Protein AF-A0A2G2WN65-F1 (afdb_monomer_lite)

Organism: Capsicum baccatum (NCBI:txid33114)

Secondary structure (DSSP, 8-state):
-HHHHHHHHHHHHHHHTTT-HHHHHHHHHHHHHHHHHHHHHHHHHHHHHHHHHHHHHHHHHHH-HHHHHHHHTT-THHHHHHHHHHHHHHHHHHHHHHHHHHSSSHHHHHHHHHHH-SSSS--HHHHHHT-HHHHHHT--

Structure (mmCIF, N/CA/C/O backbone):
data_AF-A0A2G2WN65-F1
#
_entry.id   AF-A0A2G2WN65-F1
#
loop_
_atom_site.group_PDB
_atom_site.id
_atom_site.type_symbol
_atom_site.label_atom_id
_atom_site.label_alt_id
_atom_site.label_comp_id
_atom_site.label_asym_id
_atom_site.label_entity_id
_atom_site.label_seq_id
_atom_site.pdbx_PDB_ins_code
_atom_site.Cartn_x
_atom_site.Cartn_y
_atom_site.Cartn_z
_atom_site.occupancy
_atom_site.B_iso_or_equiv
_atom_site.auth_seq_id
_atom_site.auth_comp_id
_atom_site.auth_asym_id
_atom_site.auth_atom_id
_atom_site.pdbx_PDB_model_num
ATOM 1 N N . MET A 1 1 ? -5.119 5.364 -9.617 1.00 79.12 1 MET A N 1
ATOM 2 C CA . MET A 1 1 ? -5.065 3.928 -9.261 1.00 79.12 1 MET A CA 1
ATOM 3 C C . MET A 1 1 ? -5.204 3.699 -7.755 1.00 79.12 1 MET A C 1
ATOM 5 O O . MET A 1 1 ? -6.209 3.125 -7.369 1.00 79.12 1 MET A O 1
ATOM 9 N N . TRP A 1 2 ? -4.291 4.185 -6.899 1.00 85.00 2 TRP A N 1
ATOM 10 C CA . TRP A 1 2 ? -4.412 4.028 -5.433 1.00 85.00 2 TRP A CA 1
ATOM 11 C C . TRP A 1 2 ? -5.735 4.551 -4.853 1.00 85.00 2 TRP A C 1
ATOM 13 O O . TRP A 1 2 ? -6.337 3.845 -4.062 1.00 85.00 2 TRP A O 1
ATOM 23 N N . ASN A 1 3 ? -6.251 5.688 -5.332 1.00 88.38 3 ASN A N 1
ATOM 24 C CA . ASN A 1 3 ? -7.555 6.212 -4.890 1.00 88.38 3 ASN A CA 1
ATOM 25 C C . ASN A 1 3 ? -8.722 5.238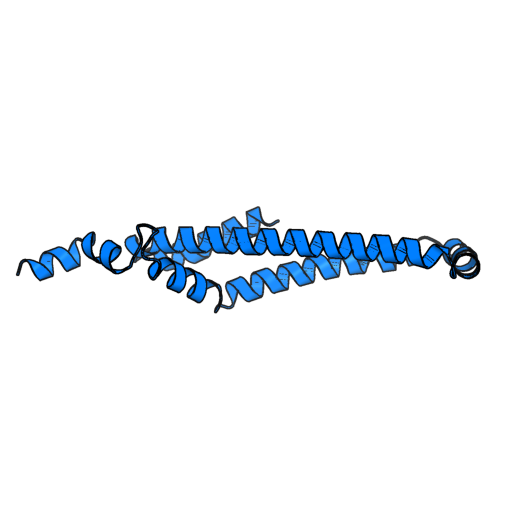 -5.157 1.00 88.38 3 ASN A C 1
ATOM 27 O O . ASN A 1 3 ? -9.689 5.210 -4.407 1.00 88.38 3 ASN A O 1
ATOM 31 N N . TYR A 1 4 ? -8.642 4.439 -6.229 1.00 86.56 4 TYR A N 1
ATOM 32 C CA . TYR A 1 4 ? -9.650 3.419 -6.531 1.00 86.56 4 TYR A CA 1
ATOM 33 C C . TYR A 1 4 ? -9.526 2.226 -5.578 1.00 86.56 4 TYR A C 1
ATOM 35 O O . TYR A 1 4 ? -10.527 1.765 -5.045 1.00 86.56 4 TYR A O 1
ATOM 43 N N . ILE A 1 5 ? -8.296 1.766 -5.327 1.00 84.62 5 ILE A N 1
ATOM 44 C CA . ILE A 1 5 ? -8.018 0.688 -4.367 1.00 84.62 5 ILE A CA 1
ATOM 45 C C . ILE A 1 5 ? -8.489 1.090 -2.970 1.00 84.62 5 ILE A C 1
ATOM 47 O O . ILE A 1 5 ? -9.177 0.321 -2.319 1.00 84.62 5 ILE A O 1
ATOM 51 N N . GLU A 1 6 ? -8.140 2.296 -2.532 1.00 87.94 6 GLU A N 1
ATOM 52 C CA . GLU A 1 6 ? -8.530 2.846 -1.237 1.00 87.94 6 GLU A CA 1
ATOM 53 C C . GLU A 1 6 ? -10.048 2.866 -1.078 1.00 87.94 6 GLU A C 1
ATOM 55 O O . GLU A 1 6 ? -10.566 2.296 -0.123 1.00 87.94 6 GLU A O 1
ATOM 60 N N . LYS A 1 7 ? -10.758 3.422 -2.067 1.00 89.25 7 LYS A N 1
ATOM 61 C CA . LYS A 1 7 ? -12.220 3.445 -2.082 1.00 89.25 7 LYS A CA 1
ATOM 62 C C . LYS A 1 7 ? -12.816 2.039 -1.970 1.00 89.25 7 LYS A C 1
ATOM 64 O O . LYS A 1 7 ? -13.593 1.788 -1.057 1.00 89.25 7 LYS A O 1
ATOM 69 N N . VAL A 1 8 ? -12.429 1.125 -2.863 1.00 87.25 8 VAL A N 1
ATOM 70 C CA . VAL A 1 8 ? -12.991 -0.236 -2.911 1.00 87.25 8 VAL A CA 1
ATOM 71 C C . VAL A 1 8 ? -12.692 -1.006 -1.628 1.00 87.25 8 VAL A C 1
ATOM 73 O O . VAL A 1 8 ? -13.567 -1.683 -1.101 1.00 87.25 8 VAL A O 1
ATOM 76 N N . VAL A 1 9 ? -11.468 -0.909 -1.107 1.00 83.06 9 VAL A N 1
ATOM 77 C CA . VAL A 1 9 ? -11.076 -1.628 0.107 1.00 83.06 9 VAL A CA 1
ATOM 78 C C . VAL A 1 9 ? -11.816 -1.078 1.326 1.00 83.06 9 VAL A C 1
ATOM 80 O O . VAL A 1 9 ? -12.288 -1.872 2.131 1.00 83.06 9 VAL A O 1
ATOM 83 N N . ILE A 1 10 ? -11.965 0.244 1.456 1.00 85.56 10 ILE A N 1
ATOM 84 C CA . ILE A 1 10 ? -12.748 0.839 2.546 1.00 85.56 10 ILE A CA 1
ATOM 85 C C . ILE A 1 10 ? -14.219 0.431 2.432 1.00 85.56 10 ILE A C 1
ATOM 87 O O . ILE A 1 10 ? -14.776 -0.026 3.420 1.00 85.56 10 ILE A O 1
ATOM 91 N N . GLU A 1 11 ? -14.836 0.540 1.254 1.00 86.56 11 GLU A N 1
ATOM 92 C CA . GLU A 1 11 ? -16.248 0.180 1.052 1.00 86.56 11 GLU A CA 1
ATOM 93 C C . GLU A 1 11 ? -16.518 -1.290 1.400 1.00 86.56 11 GLU A C 1
ATOM 95 O O . GLU A 1 11 ? -17.385 -1.571 2.223 1.00 86.56 11 GLU A O 1
ATOM 100 N N . VAL A 1 12 ? -15.730 -2.219 0.847 1.00 84.19 12 VAL A N 1
ATOM 101 C CA . VAL A 1 12 ? -15.895 -3.664 1.086 1.00 84.19 12 VAL A CA 1
ATOM 102 C C . VAL A 1 12 ? -15.670 -4.028 2.555 1.00 84.19 12 VAL A C 1
ATOM 104 O O . VAL A 1 12 ? -16.375 -4.881 3.090 1.00 84.19 12 VAL A O 1
ATOM 107 N N . LEU A 1 13 ? -14.696 -3.404 3.226 1.00 78.75 13 LEU A N 1
ATOM 108 C CA . LEU A 1 13 ? -14.462 -3.682 4.642 1.00 78.75 13 LEU A CA 1
ATOM 109 C C . LEU A 1 13 ? -15.513 -3.056 5.549 1.00 78.75 13 LEU A C 1
ATOM 111 O O . LEU A 1 13 ? -15.928 -3.710 6.498 1.00 78.75 13 LEU A O 1
ATOM 115 N N . MET A 1 14 ? -15.923 -1.813 5.303 1.00 82.75 14 MET A N 1
ATOM 116 C CA . MET A 1 14 ? -16.906 -1.151 6.160 1.00 82.75 14 MET A CA 1
ATOM 117 C C . MET A 1 14 ? -18.255 -1.868 6.116 1.00 82.75 14 MET A C 1
ATOM 119 O O . MET A 1 14 ? -18.829 -2.054 7.183 1.00 82.75 14 MET A O 1
ATOM 123 N N . ASP A 1 15 ? -18.664 -2.368 4.945 1.00 83.75 15 ASP A N 1
ATOM 124 C CA . ASP A 1 15 ? -19.846 -3.227 4.764 1.00 83.75 15 ASP A CA 1
ATOM 125 C C . ASP A 1 15 ? -19.795 -4.481 5.664 1.00 83.75 15 ASP A C 1
ATOM 127 O O . ASP A 1 15 ? -20.770 -4.846 6.318 1.00 83.75 15 ASP A O 1
ATOM 131 N N . HIS A 1 16 ? -18.616 -5.096 5.825 1.00 74.94 16 HIS A N 1
ATOM 132 C CA . HIS A 1 16 ? -18.434 -6.217 6.759 1.00 74.94 16 HIS A CA 1
ATOM 133 C C . HIS A 1 16 ? -18.519 -5.826 8.247 1.00 74.94 16 HIS A C 1
ATOM 135 O O . HIS A 1 16 ? -18.754 -6.696 9.090 1.00 74.94 16 HIS A O 1
ATOM 141 N N . PHE A 1 17 ? -18.328 -4.550 8.599 1.00 70.12 17 PHE A N 1
ATOM 142 C CA . PHE A 1 17 ? -18.351 -4.054 9.982 1.00 70.12 17 PHE A CA 1
ATOM 143 C C . PHE A 1 17 ? -19.634 -3.301 10.357 1.00 70.12 17 PHE A C 1
ATOM 145 O O . PHE A 1 17 ? -19.725 -2.810 11.484 1.00 70.12 17 PHE A O 1
ATOM 152 N N . ASP A 1 18 ? -20.646 -3.269 9.489 1.00 71.88 18 ASP A N 1
ATOM 153 C CA . ASP A 1 18 ? -21.887 -2.509 9.705 1.00 71.88 18 ASP A CA 1
ATOM 154 C C . ASP A 1 18 ? -22.646 -2.896 10.990 1.00 71.88 18 ASP A C 1
ATOM 156 O O . ASP A 1 18 ? -23.331 -2.071 11.593 1.00 71.88 18 ASP A O 1
ATOM 160 N N . CYS A 1 19 ? -22.479 -4.129 11.483 1.00 68.88 19 CYS A N 1
ATOM 161 C CA . CYS A 1 19 ? -23.079 -4.583 12.745 1.00 68.88 19 CYS A CA 1
ATOM 162 C C . CYS A 1 19 ? -22.308 -4.138 14.009 1.00 68.88 19 CYS A C 1
ATOM 164 O O . CYS A 1 19 ? -22.770 -4.373 15.130 1.00 68.88 19 CYS A O 1
ATOM 166 N N . HIS A 1 20 ? -21.135 -3.507 13.865 1.00 68.00 20 HIS A N 1
ATOM 167 C CA . HIS A 1 20 ? -20.244 -3.138 14.972 1.00 68.00 20 HIS A CA 1
ATOM 168 C C . HIS A 1 20 ? -19.681 -1.706 14.840 1.00 68.00 20 HIS A C 1
ATOM 170 O O . HIS A 1 20 ? -18.472 -1.534 14.659 1.00 68.00 20 HIS A O 1
ATOM 176 N N . PRO A 1 21 ? -20.505 -0.660 15.046 1.00 68.12 21 PRO A N 1
ATOM 177 C CA . PRO A 1 21 ? -20.124 0.739 14.790 1.00 68.12 21 PRO A CA 1
ATOM 178 C C . PRO A 1 21 ? -18.891 1.206 15.582 1.00 68.12 21 PRO A C 1
ATOM 180 O O . PRO A 1 21 ? -18.049 1.946 15.090 1.00 68.12 21 PRO A O 1
ATOM 183 N N . GLN A 1 22 ? -18.743 0.717 16.815 1.00 66.81 22 GLN A N 1
ATOM 184 C CA . GLN A 1 22 ? -17.629 1.067 17.706 1.00 66.81 22 GLN A CA 1
ATOM 185 C C . GLN A 1 22 ? -16.282 0.472 17.256 1.00 66.81 22 GLN A C 1
ATOM 187 O O . GLN A 1 22 ? -15.228 1.024 17.554 1.00 66.81 22 GLN A O 1
ATOM 192 N N . LEU A 1 23 ? -16.314 -0.658 16.544 1.00 70.75 23 LEU A N 1
ATOM 193 C CA . LEU A 1 23 ? -15.139 -1.261 15.912 1.00 70.75 23 LEU A CA 1
ATOM 194 C C . LEU A 1 23 ? -14.912 -0.684 14.512 1.00 70.75 23 LEU A C 1
ATOM 196 O O . LEU A 1 23 ? -13.772 -0.657 14.054 1.00 70.75 23 LEU A O 1
ATOM 200 N N . GLN A 1 24 ? -15.970 -0.205 13.855 1.00 75.62 24 GLN A N 1
ATOM 201 C CA . GLN A 1 24 ? -15.952 0.328 12.496 1.00 75.62 24 GLN A CA 1
ATOM 202 C C . GLN A 1 24 ? -15.039 1.557 12.377 1.00 75.62 24 GLN A C 1
ATOM 204 O O . GLN A 1 24 ? -14.131 1.551 11.548 1.00 75.62 24 GLN A O 1
ATOM 209 N N . ASP A 1 25 ? -15.178 2.553 13.259 1.00 75.75 25 ASP A N 1
ATOM 210 C CA . ASP A 1 25 ? -14.352 3.772 13.224 1.00 75.75 25 ASP A CA 1
ATOM 211 C C . ASP A 1 25 ? -12.859 3.493 13.460 1.00 75.75 25 ASP A C 1
ATOM 213 O O . ASP A 1 25 ? -11.988 4.013 12.754 1.00 75.75 25 ASP A O 1
ATOM 217 N N . SER A 1 26 ? -12.538 2.641 14.439 1.00 74.38 26 SER A N 1
ATOM 218 C CA . SER A 1 26 ? -11.152 2.245 14.722 1.00 74.38 26 SER A CA 1
ATOM 219 C C . SER A 1 26 ? -10.562 1.398 13.594 1.00 74.38 26 SER A C 1
ATOM 221 O O . SER A 1 26 ? -9.398 1.568 13.232 1.00 74.38 26 SER A O 1
ATOM 223 N N . THR A 1 27 ? -11.367 0.514 13.003 1.00 78.94 27 THR A N 1
ATOM 224 C CA . THR A 1 27 ? -10.961 -0.319 11.864 1.00 78.94 27 THR A CA 1
ATOM 225 C C . THR A 1 27 ? -10.717 0.526 10.623 1.00 78.94 27 THR A C 1
ATOM 227 O O . THR A 1 27 ? -9.721 0.320 9.933 1.00 78.94 27 THR A O 1
ATOM 230 N N . LYS A 1 28 ? -11.567 1.526 10.375 1.00 84.12 28 LYS A N 1
ATOM 231 C CA . LYS A 1 28 ? -11.406 2.477 9.276 1.00 84.12 28 LYS A CA 1
ATOM 232 C C . LYS A 1 28 ? -10.084 3.230 9.380 1.00 84.12 28 LYS A C 1
ATOM 234 O O . LYS A 1 28 ? -9.311 3.217 8.428 1.00 84.12 28 LYS A O 1
ATOM 239 N N . LYS A 1 29 ? -9.769 3.789 10.553 1.00 84.19 29 LYS A N 1
ATOM 240 C CA . LYS A 1 29 ? -8.485 4.477 10.785 1.00 84.19 29 LYS A CA 1
ATOM 241 C C . LYS A 1 29 ? -7.279 3.554 10.619 1.00 8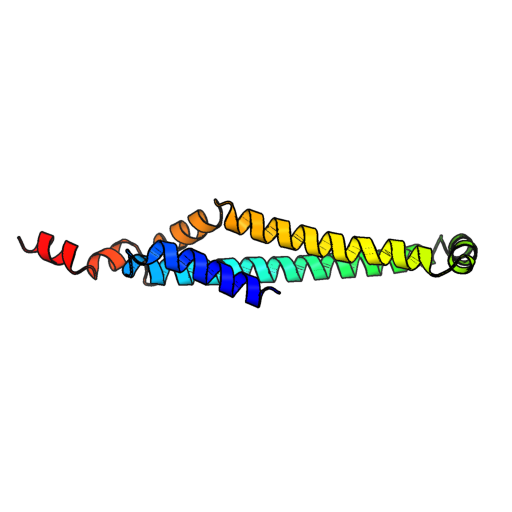4.19 29 LYS A C 1
ATOM 243 O O . LYS A 1 29 ? -6.288 3.934 9.998 1.00 84.19 29 LYS A O 1
ATOM 248 N N . ALA A 1 30 ? -7.348 2.333 11.150 1.00 83.44 30 ALA A N 1
ATOM 249 C CA . ALA A 1 30 ? -6.281 1.349 10.980 1.00 83.44 30 ALA A CA 1
ATOM 250 C C . ALA A 1 30 ? -6.050 1.008 9.496 1.00 83.44 30 ALA A C 1
ATOM 252 O O . ALA A 1 30 ? -4.906 0.872 9.053 1.00 83.44 30 ALA A O 1
ATOM 253 N N . LEU A 1 31 ? -7.134 0.909 8.726 1.00 84.88 31 LEU A N 1
ATOM 254 C CA . LEU A 1 31 ? -7.113 0.619 7.299 1.00 84.88 31 LEU A CA 1
ATOM 255 C C . LEU A 1 31 ? -6.541 1.781 6.477 1.00 84.88 31 LEU A C 1
ATOM 257 O O . LEU A 1 31 ? -5.664 1.553 5.646 1.00 84.88 31 LEU A O 1
ATOM 261 N N . GLU A 1 32 ? -6.966 3.016 6.746 1.00 87.31 32 GLU A N 1
ATOM 262 C CA . GLU A 1 32 ? -6.430 4.233 6.119 1.00 87.31 32 GLU A CA 1
ATOM 263 C C . GLU A 1 32 ? -4.914 4.356 6.353 1.00 87.31 32 GLU A C 1
ATOM 265 O O . GLU A 1 32 ? -4.145 4.552 5.409 1.00 87.31 32 GLU A O 1
ATOM 270 N N . ASN A 1 33 ? -4.457 4.122 7.589 1.00 88.25 33 ASN A N 1
ATOM 271 C CA . ASN A 1 33 ? -3.033 4.125 7.935 1.00 88.25 33 ASN A CA 1
ATOM 272 C C . ASN A 1 33 ? -2.243 3.035 7.193 1.00 88.25 33 ASN A C 1
ATOM 274 O O . ASN A 1 33 ? -1.133 3.276 6.706 1.00 88.25 33 ASN A O 1
ATOM 278 N N . LEU A 1 34 ? -2.802 1.825 7.089 1.00 87.31 34 LEU A N 1
ATOM 279 C CA . LEU A 1 34 ? -2.175 0.731 6.352 1.00 87.31 34 LEU A CA 1
ATOM 280 C C . LEU A 1 34 ? -2.079 1.051 4.854 1.00 87.31 34 LEU A C 1
ATOM 282 O O . LEU A 1 34 ? -1.021 0.841 4.257 1.00 87.31 34 LEU A O 1
ATOM 286 N N . ILE A 1 35 ? -3.147 1.587 4.257 1.00 88.31 35 ILE A N 1
ATOM 287 C CA . ILE A 1 35 ? -3.185 1.991 2.846 1.00 88.31 35 ILE A CA 1
ATOM 288 C C . ILE A 1 35 ? -2.137 3.070 2.573 1.00 88.31 35 ILE A C 1
ATOM 290 O O . ILE A 1 35 ? -1.368 2.928 1.621 1.00 88.31 35 ILE A O 1
ATOM 294 N N . ALA A 1 36 ? -2.040 4.093 3.426 1.00 90.50 36 ALA A N 1
ATOM 295 C CA . ALA A 1 36 ? -1.023 5.136 3.309 1.00 90.50 36 ALA A CA 1
ATOM 296 C C . ALA A 1 36 ? 0.395 4.542 3.329 1.00 90.50 36 ALA A C 1
ATOM 298 O O . ALA A 1 36 ? 1.186 4.778 2.415 1.00 90.50 36 ALA A O 1
ATOM 299 N N . LYS A 1 37 ? 0.684 3.657 4.293 1.00 90.00 37 LYS A N 1
ATOM 300 C CA . LYS A 1 37 ? 1.981 2.969 4.392 1.00 90.00 37 LYS A CA 1
ATOM 301 C C . LYS A 1 37 ? 2.307 2.140 3.145 1.00 90.00 37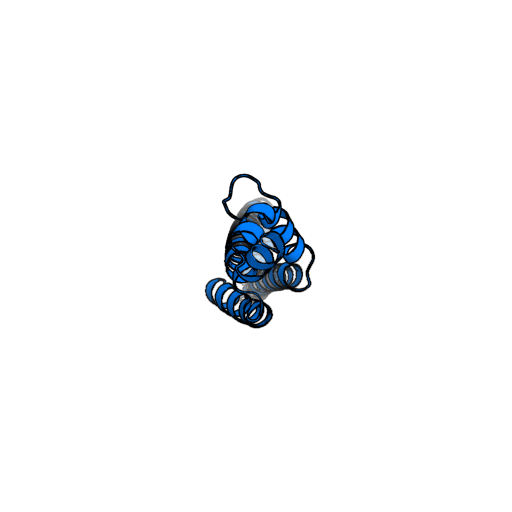 LYS A C 1
ATOM 303 O O . LYS A 1 37 ? 3.447 2.137 2.679 1.00 90.00 37 LYS A O 1
ATOM 308 N N . LYS A 1 38 ? 1.330 1.406 2.604 1.00 88.75 38 LYS A N 1
ATOM 309 C CA . LYS A 1 38 ? 1.521 0.578 1.400 1.00 88.75 38 LYS A CA 1
ATOM 310 C C . LYS A 1 38 ? 1.685 1.420 0.139 1.00 88.75 38 LYS A C 1
ATOM 312 O O . LYS A 1 38 ? 2.511 1.077 -0.709 1.00 88.75 38 LYS A O 1
ATOM 317 N N . LYS A 1 39 ? 0.958 2.531 0.039 1.00 90.25 39 LYS A N 1
ATOM 318 C CA . LYS A 1 39 ? 1.103 3.518 -1.032 1.00 90.25 39 LYS A CA 1
ATOM 319 C C . LYS A 1 39 ? 2.507 4.115 -1.041 1.00 90.25 39 LYS A C 1
ATOM 321 O O . LYS A 1 39 ? 3.154 4.088 -2.085 1.00 90.25 39 LYS A O 1
ATOM 326 N N . ASP A 1 40 ? 3.010 4.551 0.110 1.00 91.19 40 ASP A N 1
ATOM 327 C CA . ASP A 1 40 ? 4.356 5.122 0.224 1.00 91.19 40 ASP A CA 1
ATOM 328 C C . ASP A 1 40 ? 5.446 4.109 -0.138 1.00 91.19 40 ASP A C 1
ATOM 330 O O . ASP A 1 40 ? 6.348 4.413 -0.921 1.00 91.19 40 ASP A O 1
ATOM 334 N N . ALA A 1 41 ? 5.334 2.871 0.354 1.00 89.44 41 ALA A N 1
ATOM 335 C CA . ALA A 1 41 ? 6.258 1.796 -0.006 1.00 89.44 41 ALA A CA 1
ATOM 336 C C . ALA A 1 41 ? 6.266 1.521 -1.521 1.00 89.44 41 ALA A C 1
ATOM 338 O O . ALA A 1 41 ? 7.331 1.358 -2.115 1.00 89.44 41 ALA A O 1
ATOM 339 N N . SER A 1 42 ? 5.091 1.524 -2.160 1.00 87.69 42 SER A N 1
ATOM 340 C CA . SER A 1 42 ? 4.963 1.335 -3.608 1.00 87.69 42 SER A CA 1
ATOM 341 C C . SER A 1 42 ? 5.586 2.483 -4.407 1.00 87.69 42 SER A C 1
ATOM 343 O O . SER A 1 42 ? 6.213 2.229 -5.435 1.00 87.69 42 SER A O 1
ATOM 345 N N . VAL A 1 43 ? 5.449 3.730 -3.944 1.00 89.12 43 VAL A N 1
ATOM 346 C CA . VAL A 1 43 ? 6.086 4.898 -4.574 1.00 89.12 43 VAL A CA 1
ATOM 347 C C . VAL A 1 43 ? 7.609 4.829 -4.439 1.00 89.12 43 VAL A C 1
ATOM 349 O O . VAL A 1 43 ? 8.320 5.101 -5.406 1.00 89.12 43 VAL A O 1
ATOM 352 N N . ASN A 1 44 ? 8.118 4.434 -3.270 1.00 89.81 44 ASN A N 1
ATOM 353 C CA . ASN A 1 44 ? 9.556 4.271 -3.048 1.00 89.81 44 ASN A CA 1
ATOM 354 C C . ASN A 1 44 ? 10.146 3.175 -3.940 1.00 89.81 44 ASN A C 1
ATOM 356 O O . ASN A 1 44 ? 11.135 3.425 -4.623 1.00 89.81 44 ASN A O 1
ATOM 360 N N . TRP A 1 45 ? 9.493 2.016 -4.020 1.00 89.31 45 TRP A N 1
ATOM 361 C CA . TRP A 1 45 ? 9.922 0.932 -4.903 1.00 89.31 45 TRP A CA 1
ATOM 362 C C . TRP A 1 45 ? 9.902 1.343 -6.386 1.00 89.31 45 TRP A C 1
ATOM 364 O O . TRP A 1 45 ? 10.852 1.073 -7.115 1.00 89.31 45 TRP A O 1
ATOM 374 N N . ALA A 1 46 ? 8.871 2.070 -6.839 1.00 86.25 46 ALA A N 1
ATOM 375 C CA . ALA A 1 46 ? 8.827 2.588 -8.208 1.00 86.25 46 ALA A CA 1
ATOM 376 C C . ALA A 1 46 ? 9.993 3.547 -8.502 1.00 86.25 46 ALA A C 1
ATOM 378 O O . ALA A 1 46 ? 10.592 3.482 -9.575 1.00 86.25 46 ALA A O 1
ATOM 379 N N . ARG A 1 47 ? 10.346 4.408 -7.538 1.00 88.31 47 ARG A N 1
ATOM 380 C CA . ARG A 1 47 ? 11.504 5.304 -7.647 1.00 88.31 47 ARG A CA 1
ATOM 381 C C . ARG A 1 47 ? 12.813 4.522 -7.766 1.00 88.31 47 ARG A C 1
ATOM 383 O O . ARG A 1 47 ? 13.639 4.875 -8.599 1.00 88.31 47 ARG A O 1
ATOM 390 N N . GLU A 1 48 ? 12.990 3.471 -6.968 1.00 87.75 48 GLU A N 1
ATOM 391 C CA . GLU A 1 48 ? 14.171 2.601 -7.030 1.00 87.75 48 GLU A CA 1
ATOM 392 C C . GLU A 1 48 ? 14.307 1.915 -8.391 1.00 87.75 48 GLU A C 1
ATOM 394 O O . GLU A 1 48 ? 15.393 1.924 -8.961 1.00 87.75 48 GLU A O 1
ATOM 399 N N . ILE A 1 49 ? 13.215 1.384 -8.950 1.00 84.31 49 ILE A N 1
ATOM 400 C CA . ILE A 1 49 ? 13.224 0.767 -10.286 1.00 84.31 49 ILE A CA 1
ATOM 401 C C . ILE A 1 49 ? 13.635 1.779 -11.361 1.00 84.31 49 ILE A C 1
ATOM 403 O O . ILE A 1 49 ? 14.487 1.468 -12.192 1.00 84.31 49 ILE A O 1
ATOM 407 N N . ILE A 1 50 ? 13.075 2.993 -11.324 1.00 84.12 50 ILE A N 1
ATOM 408 C CA . ILE A 1 50 ? 13.429 4.064 -12.268 1.00 84.12 50 ILE A CA 1
ATOM 409 C C . ILE A 1 50 ? 14.916 4.430 -12.145 1.00 84.12 50 ILE A C 1
ATOM 411 O O . ILE A 1 50 ? 15.596 4.620 -13.151 1.00 84.12 50 ILE A O 1
ATOM 415 N N . GLU A 1 51 ? 15.445 4.505 -10.924 1.00 83.62 51 GLU A N 1
ATOM 416 C CA . GLU A 1 51 ? 16.853 4.832 -10.698 1.00 83.62 51 GLU A CA 1
ATOM 417 C C . GLU A 1 51 ? 17.791 3.701 -11.143 1.00 83.62 51 GLU A C 1
ATOM 419 O O . GLU A 1 51 ? 18.805 3.957 -11.795 1.00 83.62 51 GLU A O 1
ATOM 424 N N . MET A 1 52 ? 17.438 2.442 -10.864 1.00 81.06 52 MET A N 1
ATOM 425 C CA . MET A 1 52 ? 18.175 1.277 -11.364 1.00 81.06 52 MET A CA 1
ATOM 426 C C . MET A 1 52 ? 18.187 1.239 -12.895 1.00 81.06 52 MET A C 1
ATOM 428 O O . MET A 1 52 ? 19.223 0.952 -13.493 1.00 81.06 52 MET A O 1
ATOM 432 N N . GLU A 1 53 ? 17.070 1.580 -13.538 1.00 76.69 53 GLU A N 1
ATOM 433 C CA . GLU A 1 53 ? 16.992 1.701 -14.992 1.00 76.69 53 GLU A CA 1
ATOM 434 C C . GLU A 1 53 ? 17.913 2.809 -15.517 1.00 76.69 53 GLU A C 1
ATOM 436 O O . GLU A 1 53 ? 18.668 2.590 -16.466 1.00 76.69 53 GLU A O 1
ATOM 441 N N . ARG A 1 54 ? 17.903 3.984 -14.879 1.00 80.69 54 ARG A N 1
ATOM 442 C CA . ARG A 1 54 ? 18.777 5.108 -15.238 1.00 80.69 54 ARG A CA 1
ATOM 443 C C . ARG A 1 54 ? 20.255 4.720 -15.145 1.00 80.69 54 ARG A C 1
ATOM 445 O O . ARG A 1 54 ? 21.037 5.045 -16.039 1.00 80.69 54 ARG A O 1
ATOM 452 N N . LEU A 1 55 ? 20.642 4.017 -14.080 1.00 79.06 55 LEU A N 1
ATOM 453 C CA . LEU A 1 55 ? 22.007 3.526 -13.886 1.00 79.06 55 LEU A CA 1
ATOM 454 C C . LEU A 1 55 ? 22.384 2.457 -14.917 1.00 79.06 55 LEU A C 1
ATOM 456 O O . LEU A 1 55 ? 23.492 2.509 -15.446 1.00 79.06 55 LEU A O 1
ATOM 460 N N . ALA A 1 56 ? 21.475 1.538 -15.255 1.00 68.12 56 ALA A N 1
ATOM 461 C CA . ALA A 1 56 ? 21.694 0.549 -16.311 1.00 68.12 56 ALA A CA 1
ATOM 462 C C . ALA A 1 56 ? 21.889 1.221 -17.681 1.00 68.12 56 ALA A C 1
ATOM 464 O O . ALA A 1 56 ? 22.857 0.920 -18.380 1.00 68.12 56 ALA A O 1
ATOM 465 N N . ALA A 1 57 ? 21.054 2.207 -18.023 1.00 60.66 57 ALA A N 1
ATOM 466 C CA . ALA A 1 57 ? 21.217 3.014 -19.231 1.00 60.66 57 ALA A CA 1
ATOM 467 C C . ALA A 1 57 ? 22.579 3.733 -19.268 1.00 60.66 57 ALA A C 1
ATOM 469 O O . ALA A 1 57 ? 23.226 3.777 -20.314 1.00 60.66 57 ALA A O 1
ATOM 470 N N . GLY A 1 58 ? 23.053 4.234 -18.121 1.00 59.03 58 GLY A N 1
ATOM 471 C CA . GLY A 1 58 ? 24.387 4.823 -17.976 1.00 59.03 58 GLY A CA 1
ATOM 472 C C . GLY A 1 58 ? 25.524 3.802 -18.121 1.00 59.03 58 GLY A C 1
ATOM 473 O O . GLY A 1 58 ? 26.484 4.050 -18.846 1.00 59.03 58 GLY A O 1
ATOM 474 N N . PHE A 1 59 ? 25.411 2.626 -17.503 1.00 55.22 59 PHE A N 1
ATOM 475 C CA . PHE A 1 59 ? 26.422 1.561 -17.557 1.00 55.22 59 PHE A CA 1
ATOM 476 C C . PHE A 1 59 ? 26.583 0.975 -18.970 1.00 55.22 59 PHE A C 1
ATOM 478 O O . PHE A 1 59 ? 27.687 0.623 -19.385 1.00 55.22 59 PHE A O 1
ATOM 485 N N . HIS A 1 60 ? 25.508 0.950 -19.762 1.00 52.50 60 HIS A N 1
ATOM 486 C CA . HIS A 1 60 ? 25.549 0.527 -21.164 1.00 52.50 60 HIS A CA 1
ATOM 487 C C . HIS A 1 60 ? 26.355 1.472 -22.076 1.00 52.50 60 HIS A C 1
ATOM 489 O O . HIS A 1 60 ? 26.739 1.072 -23.173 1.00 52.50 60 HIS A O 1
ATOM 495 N N . THR A 1 61 ? 26.701 2.690 -21.646 1.00 53.50 61 THR A N 1
ATOM 496 C CA . THR A 1 61 ? 27.465 3.617 -22.502 1.00 53.50 61 THR A CA 1
ATOM 497 C C . THR A 1 61 ? 28.977 3.370 -22.520 1.00 53.50 61 THR A C 1
ATOM 499 O O . THR A 1 61 ? 29.619 3.776 -23.485 1.00 53.50 61 THR A O 1
ATOM 502 N N . CYS A 1 62 ? 29.568 2.649 -21.551 1.00 54.53 62 CYS A N 1
ATOM 503 C CA . CYS A 1 62 ? 31.030 2.466 -21.517 1.00 54.53 62 CYS A CA 1
ATOM 504 C C . CYS A 1 62 ? 31.549 1.185 -22.197 1.00 54.53 62 CYS A C 1
ATOM 506 O O . CYS A 1 62 ? 32.728 1.129 -22.534 1.00 54.53 62 CYS A O 1
ATOM 508 N N . ASN A 1 63 ? 30.699 0.181 -22.459 1.00 49.97 63 ASN A N 1
ATOM 509 C CA . ASN A 1 63 ? 31.139 -1.066 -23.116 1.00 49.97 63 ASN A CA 1
ATOM 510 C C . ASN A 1 63 ? 30.146 -1.639 -24.149 1.00 49.97 63 ASN A C 1
ATOM 512 O O . ASN A 1 63 ? 30.347 -2.726 -24.683 1.00 49.97 63 ASN A O 1
ATOM 516 N N . TYR A 1 64 ? 29.066 -0.911 -24.450 1.00 52.31 64 TYR A N 1
ATOM 517 C CA . TYR A 1 64 ? 28.005 -1.357 -25.361 1.00 52.31 64 TYR A CA 1
ATOM 518 C C . TYR A 1 64 ? 27.825 -0.435 -26.575 1.00 52.31 64 TYR A C 1
ATOM 520 O O . TYR A 1 64 ? 26.986 -0.721 -27.413 1.00 52.31 64 TYR A O 1
ATOM 528 N N . ALA A 1 65 ? 28.601 0.643 -26.740 1.00 57.66 65 ALA A N 1
ATOM 529 C CA . ALA A 1 65 ? 28.392 1.605 -27.832 1.00 57.66 65 ALA A CA 1
ATOM 530 C C . ALA A 1 65 ? 28.515 0.975 -29.240 1.00 57.66 65 ALA A C 1
ATOM 532 O O . ALA A 1 65 ? 27.693 1.238 -30.116 1.00 57.66 65 ALA A O 1
ATOM 533 N N . ALA A 1 66 ? 29.481 0.073 -29.449 1.00 55.34 66 ALA A N 1
ATOM 534 C CA . ALA A 1 66 ? 29.675 -0.601 -30.738 1.00 55.34 66 ALA A CA 1
ATOM 535 C C . ALA A 1 66 ? 28.569 -1.632 -31.055 1.00 55.34 66 ALA A C 1
ATOM 537 O O . ALA A 1 66 ? 28.104 -1.717 -32.192 1.00 55.34 66 ALA A O 1
ATOM 538 N N . SER A 1 67 ? 28.104 -2.379 -30.047 1.00 56.94 67 SER A N 1
ATOM 539 C CA . SER A 1 67 ? 27.018 -3.363 -30.186 1.00 56.94 67 SER A CA 1
ATOM 540 C C . SER A 1 67 ? 25.630 -2.706 -30.245 1.00 56.94 67 SER A C 1
ATOM 542 O O . SER A 1 67 ? 24.776 -3.152 -31.012 1.00 56.94 67 SER A O 1
ATOM 544 N N . CYS A 1 68 ? 25.417 -1.609 -29.505 1.00 55.34 68 CYS A N 1
ATOM 545 C CA . CYS A 1 68 ? 24.204 -0.786 -29.542 1.00 55.34 68 CYS A CA 1
ATOM 546 C C . CYS A 1 68 ? 24.004 -0.151 -30.912 1.00 55.34 68 CYS A C 1
ATOM 548 O O . CYS A 1 68 ? 22.893 -0.204 -31.413 1.00 55.34 68 CYS A O 1
ATOM 550 N N . ASN A 1 69 ? 25.040 0.387 -31.562 1.00 58.00 69 ASN A N 1
ATOM 551 C CA . ASN A 1 69 ? 24.875 0.997 -32.889 1.00 58.00 69 ASN A CA 1
ATOM 552 C C . ASN A 1 69 ? 24.355 -0.004 -33.938 1.00 58.00 69 ASN A C 1
ATOM 554 O O . ASN A 1 69 ? 23.585 0.369 -34.819 1.00 58.00 69 ASN A O 1
ATOM 558 N N . ARG A 1 70 ? 24.704 -1.290 -33.805 1.00 59.88 70 ARG A N 1
ATOM 559 C CA . ARG A 1 70 ? 24.213 -2.364 -34.681 1.00 59.88 70 ARG A CA 1
ATOM 560 C C . ARG A 1 70 ? 22.769 -2.785 -34.371 1.00 59.88 70 ARG A C 1
ATOM 562 O O . ARG A 1 70 ? 22.034 -3.114 -35.294 1.00 59.88 70 ARG A O 1
ATOM 569 N N . LEU A 1 71 ? 22.368 -2.776 -33.095 1.00 55.09 71 LEU A N 1
ATOM 570 C CA . LEU A 1 71 ? 21.024 -3.173 -32.637 1.00 55.09 71 LEU A CA 1
ATOM 571 C C . LEU A 1 71 ? 20.003 -2.021 -32.692 1.00 55.09 71 LEU A C 1
ATOM 573 O O . LEU A 1 71 ? 18.846 -2.244 -33.025 1.00 55.09 71 LEU A O 1
ATOM 577 N N . LEU A 1 72 ? 20.424 -0.777 -32.450 1.00 58.75 72 LEU A N 1
ATOM 578 C CA . LEU A 1 72 ? 19.614 0.435 -32.635 1.00 58.75 72 LEU A CA 1
ATOM 579 C C . LEU A 1 72 ? 19.282 0.661 -34.117 1.00 58.75 72 LEU A C 1
ATOM 581 O O . LEU A 1 72 ? 18.181 1.105 -34.432 1.00 58.75 72 LEU A O 1
ATOM 585 N N . ALA A 1 73 ? 20.180 0.266 -35.029 1.00 61.59 73 ALA A N 1
ATOM 586 C CA . ALA A 1 73 ? 19.904 0.203 -36.465 1.00 61.59 73 ALA A CA 1
ATOM 587 C C . ALA A 1 73 ? 18.832 -0.847 -36.843 1.00 61.59 73 ALA A C 1
ATOM 589 O O . ALA A 1 73 ? 18.319 -0.803 -37.958 1.00 61.59 73 ALA A O 1
ATOM 590 N N . GLN A 1 74 ? 18.462 -1.759 -35.929 1.00 61.41 74 GLN A N 1
ATOM 591 C CA . GLN A 1 74 ? 17.388 -2.751 -36.104 1.00 61.41 74 GLN A CA 1
ATOM 592 C C . GLN A 1 74 ? 16.033 -2.348 -35.481 1.00 61.41 74 GLN A C 1
ATOM 594 O O . GLN A 1 74 ? 15.088 -3.127 -35.544 1.00 61.41 74 GLN A O 1
ATOM 599 N N . GLY A 1 75 ? 15.890 -1.107 -34.999 1.00 57.06 75 GLY A N 1
ATOM 600 C CA . GLY A 1 75 ? 14.594 -0.422 -34.907 1.00 57.06 75 GLY A CA 1
ATOM 601 C C . GLY A 1 75 ? 13.669 -0.820 -33.746 1.00 57.06 75 GLY A C 1
ATOM 602 O O . GLY A 1 75 ? 13.651 -1.961 -33.294 1.00 57.06 75 GLY A O 1
ATOM 603 N N . THR A 1 76 ? 12.917 0.188 -33.282 1.00 58.97 76 THR A N 1
ATOM 604 C CA . THR A 1 76 ? 11.660 0.221 -32.486 1.00 58.97 76 THR A CA 1
ATOM 605 C C . THR A 1 76 ? 11.242 -1.007 -31.660 1.00 58.97 76 THR A C 1
ATOM 607 O O . THR A 1 76 ? 10.983 -0.852 -30.470 1.00 58.97 76 THR A O 1
ATOM 610 N N . SER A 1 77 ? 11.232 -2.209 -32.233 1.00 58.81 77 SER A N 1
ATOM 611 C CA . SER A 1 77 ? 10.958 -3.494 -31.571 1.00 58.81 77 SER A CA 1
ATOM 612 C C . SER A 1 77 ? 11.766 -3.736 -30.286 1.00 58.81 77 SER A C 1
ATOM 614 O O . SER A 1 77 ? 11.222 -4.203 -29.288 1.00 58.81 77 SER A O 1
ATOM 616 N N . PHE A 1 78 ? 13.050 -3.364 -30.254 1.00 57.88 78 PHE A N 1
ATOM 617 C CA . PHE A 1 78 ? 13.880 -3.523 -29.052 1.00 57.88 78 PHE A CA 1
ATOM 618 C C . PHE A 1 78 ? 13.428 -2.596 -27.914 1.00 57.88 78 PHE A C 1
ATOM 620 O O . PHE A 1 78 ? 13.370 -3.003 -26.754 1.00 57.88 78 PHE A O 1
ATOM 627 N N . MET A 1 79 ? 13.051 -1.360 -28.250 1.00 63.44 79 MET A N 1
ATOM 628 C CA . MET A 1 79 ? 12.524 -0.404 -27.273 1.00 63.44 79 MET A CA 1
ATOM 629 C C . MET A 1 79 ? 11.123 -0.800 -26.796 1.00 63.44 79 MET A C 1
ATOM 631 O O . MET A 1 79 ? 10.817 -0.626 -25.619 1.00 63.44 79 MET A O 1
ATOM 635 N N . GLU A 1 80 ? 10.290 -1.385 -27.660 1.00 64.25 80 GLU A N 1
ATOM 636 C CA . GLU A 1 80 ? 9.001 -1.967 -27.265 1.00 64.25 80 GLU A CA 1
ATOM 637 C C . GLU A 1 80 ? 9.181 -3.124 -26.277 1.00 64.25 80 GLU A C 1
ATOM 639 O O . GLU A 1 80 ? 8.523 -3.137 -25.238 1.00 64.25 80 GLU A O 1
ATOM 644 N N . ILE A 1 81 ? 10.124 -4.039 -26.531 1.00 62.19 81 ILE A N 1
ATOM 645 C CA . ILE A 1 81 ? 10.437 -5.163 -25.631 1.00 62.19 81 ILE A CA 1
ATOM 646 C C . ILE A 1 81 ? 10.973 -4.685 -24.279 1.00 62.19 81 ILE A C 1
ATOM 648 O O . ILE A 1 81 ? 10.736 -5.351 -23.283 1.00 62.19 81 ILE A O 1
ATOM 652 N N . ILE A 1 82 ? 11.678 -3.554 -24.208 1.00 58.00 82 ILE A N 1
ATOM 653 C CA . ILE A 1 82 ? 12.168 -2.995 -22.936 1.00 58.00 82 ILE A CA 1
ATOM 654 C C . ILE A 1 82 ? 11.075 -2.218 -22.192 1.00 58.00 82 ILE A C 1
ATOM 656 O O . ILE A 1 82 ? 11.051 -2.214 -20.960 1.00 58.00 82 ILE A O 1
ATOM 660 N N . ASN A 1 83 ? 10.164 -1.560 -22.908 1.00 60.75 83 ASN A N 1
ATOM 661 C CA . ASN A 1 83 ? 9.124 -0.734 -22.295 1.00 60.75 83 ASN A CA 1
ATOM 662 C C . ASN A 1 83 ? 7.908 -1.542 -21.815 1.00 60.75 83 ASN A C 1
ATOM 664 O O . ASN A 1 83 ? 7.337 -1.200 -20.780 1.00 60.75 83 ASN A O 1
ATOM 668 N N . ASN A 1 84 ? 7.551 -2.639 -22.490 1.00 63.50 84 ASN A N 1
ATOM 669 C CA . ASN A 1 84 ? 6.459 -3.532 -22.077 1.00 63.50 84 ASN A CA 1
ATOM 670 C C . ASN A 1 84 ? 6.642 -4.176 -20.678 1.00 63.50 84 ASN A C 1
ATOM 672 O O . ASN A 1 84 ? 5.750 -4.048 -19.837 1.00 63.50 84 ASN A O 1
ATOM 676 N N . PRO A 1 85 ? 7.789 -4.807 -20.349 1.00 62.69 85 PRO A N 1
ATOM 677 C CA . PRO A 1 85 ? 7.974 -5.504 -19.078 1.00 62.69 85 PRO A CA 1
ATOM 678 C C . PRO A 1 85 ? 7.982 -4.559 -17.874 1.00 62.69 85 PRO A C 1
ATOM 680 O O . PRO A 1 85 ? 7.701 -4.992 -16.763 1.00 62.69 85 PRO A O 1
ATOM 683 N N . LYS A 1 86 ? 8.266 -3.263 -18.056 1.00 60.44 86 LYS A N 1
ATOM 684 C CA . LYS A 1 86 ? 8.230 -2.277 -16.961 1.00 60.44 86 LYS A CA 1
ATOM 685 C C . LYS A 1 86 ? 6.811 -2.025 -16.470 1.00 60.44 86 LYS A C 1
ATOM 687 O O . LYS A 1 86 ? 6.577 -1.991 -15.261 1.00 60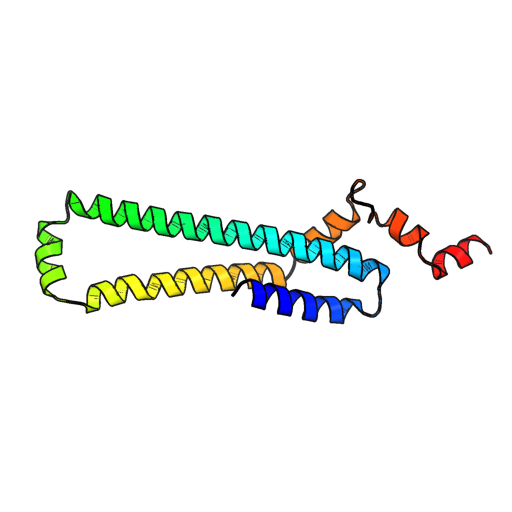.44 86 LYS A O 1
ATOM 692 N N . VAL A 1 87 ? 5.870 -1.883 -17.406 1.00 61.53 87 VAL A N 1
ATOM 693 C CA . VAL A 1 87 ? 4.444 -1.737 -17.087 1.00 61.53 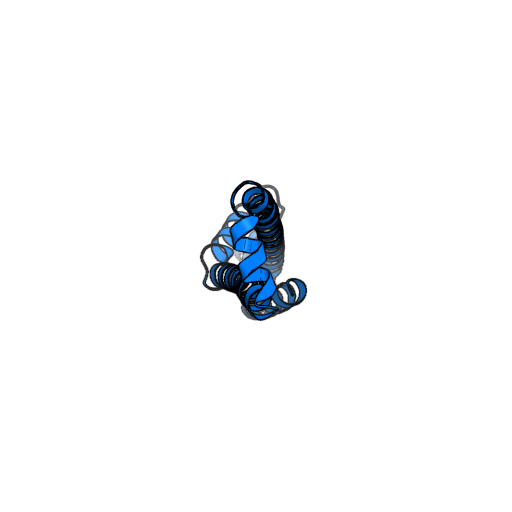87 VAL A CA 1
ATOM 694 C C . VAL A 1 87 ? 3.936 -3.013 -16.413 1.00 61.53 87 VAL A C 1
ATOM 696 O O . VAL A 1 87 ? 3.228 -2.922 -15.409 1.00 61.53 87 VAL A O 1
ATOM 699 N N . ASP A 1 88 ? 4.398 -4.185 -16.861 1.00 76.62 88 ASP A N 1
ATOM 700 C CA . ASP A 1 88 ? 4.089 -5.469 -16.222 1.00 76.62 88 ASP A CA 1
ATOM 701 C C . ASP A 1 88 ? 4.669 -5.596 -14.809 1.00 76.62 88 ASP A C 1
ATOM 703 O O . ASP A 1 88 ? 3.966 -6.031 -13.901 1.00 76.62 88 ASP A O 1
ATOM 707 N N . ILE A 1 89 ? 5.917 -5.185 -14.566 1.00 80.12 89 ILE A N 1
ATOM 708 C CA . ILE A 1 89 ? 6.549 -5.280 -13.239 1.00 80.12 89 ILE A CA 1
ATOM 709 C C . ILE A 1 89 ? 5.862 -4.335 -12.242 1.00 80.12 89 ILE A C 1
ATOM 711 O O . ILE A 1 89 ? 5.590 -4.734 -11.106 1.00 80.12 89 ILE A O 1
ATOM 715 N N . MET A 1 90 ? 5.505 -3.116 -12.665 1.00 81.38 90 MET A N 1
ATOM 716 C CA . MET A 1 90 ? 4.729 -2.181 -11.842 1.00 81.38 90 MET A CA 1
ATOM 717 C C . MET A 1 90 ? 3.327 -2.714 -11.530 1.00 81.38 90 MET A C 1
ATOM 719 O O . MET A 1 90 ? 2.909 -2.700 -10.368 1.00 81.38 90 MET A O 1
ATOM 723 N N . ALA A 1 91 ? 2.618 -3.234 -12.536 1.00 82.00 91 ALA A N 1
ATOM 724 C CA . ALA A 1 91 ? 1.305 -3.845 -12.354 1.00 82.00 91 ALA A CA 1
ATOM 725 C C . ALA A 1 91 ? 1.373 -5.074 -11.434 1.00 82.00 91 ALA A C 1
ATOM 727 O O . ALA A 1 91 ? 0.560 -5.211 -10.518 1.00 82.00 91 ALA A O 1
ATOM 728 N N . LEU A 1 92 ? 2.374 -5.937 -11.616 1.00 85.69 92 LEU A N 1
ATOM 729 C CA . LEU A 1 92 ? 2.590 -7.138 -10.816 1.00 85.69 92 LEU A CA 1
ATOM 730 C C . LEU A 1 92 ? 2.913 -6.800 -9.356 1.00 85.69 92 LEU A C 1
ATOM 732 O O . LEU A 1 92 ? 2.334 -7.403 -8.448 1.00 85.69 92 LEU A O 1
ATOM 736 N N . HIS A 1 93 ? 3.783 -5.815 -9.109 1.00 84.94 93 HIS A N 1
ATOM 737 C CA . HIS A 1 93 ? 4.076 -5.335 -7.759 1.00 84.94 93 HIS A CA 1
ATOM 738 C C . HIS A 1 93 ? 2.821 -4.776 -7.091 1.00 84.94 93 HIS A C 1
ATOM 740 O O . HIS A 1 93 ? 2.525 -5.115 -5.945 1.00 84.94 93 HIS A O 1
ATOM 746 N N . MET A 1 94 ? 2.041 -3.972 -7.813 1.00 85.12 94 MET A N 1
ATOM 747 C CA . MET A 1 94 ? 0.830 -3.369 -7.272 1.00 85.12 94 MET A CA 1
ATOM 748 C C . MET A 1 94 ? -0.244 -4.419 -6.964 1.00 85.12 94 MET A C 1
ATOM 750 O O . MET A 1 94 ? -0.800 -4.418 -5.867 1.00 85.12 94 MET A O 1
ATOM 754 N N . MET A 1 95 ? -0.465 -5.382 -7.863 1.00 82.88 95 MET A N 1
ATOM 755 C CA . MET A 1 95 ? -1.353 -6.523 -7.619 1.00 82.88 95 MET A CA 1
ATOM 756 C C . MET A 1 95 ? -0.884 -7.379 -6.440 1.00 82.88 95 MET A C 1
ATOM 758 O O . MET A 1 95 ? -1.703 -7.793 -5.624 1.00 82.88 95 MET A O 1
ATOM 762 N N . SER A 1 96 ? 0.420 -7.636 -6.319 1.00 82.88 96 SER A N 1
ATOM 763 C CA . SER A 1 96 ? 0.998 -8.384 -5.197 1.00 82.88 96 SER A CA 1
ATOM 764 C C . SER A 1 96 ? 0.815 -7.643 -3.871 1.00 82.88 96 SER A C 1
ATOM 766 O O . SER A 1 96 ? 0.431 -8.255 -2.877 1.00 82.88 96 SER A O 1
ATOM 768 N N . THR A 1 97 ? 1.010 -6.322 -3.859 1.00 85.25 97 THR A N 1
ATOM 769 C CA . THR A 1 97 ? 0.820 -5.464 -2.681 1.00 85.25 97 THR A CA 1
ATOM 770 C C . THR A 1 97 ? -0.637 -5.438 -2.233 1.00 85.25 97 THR A C 1
ATOM 772 O O . THR A 1 97 ? -0.911 -5.703 -1.064 1.00 85.25 97 THR A O 1
ATOM 775 N N . VAL A 1 98 ? -1.580 -5.205 -3.152 1.00 82.88 98 VAL A N 1
ATOM 776 C CA . VAL A 1 98 ? -3.020 -5.225 -2.845 1.00 82.88 98 VAL A CA 1
ATOM 777 C C . VAL A 1 98 ? -3.454 -6.615 -2.390 1.00 82.88 98 VAL A C 1
ATOM 779 O O . VAL A 1 98 ? -4.125 -6.745 -1.372 1.00 82.88 98 VAL A O 1
ATOM 782 N N . ARG A 1 99 ? -3.011 -7.673 -3.077 1.00 82.56 99 ARG A N 1
ATOM 783 C CA . ARG A 1 99 ? -3.328 -9.054 -2.702 1.00 82.56 99 ARG A CA 1
ATOM 784 C C . ARG A 1 99 ? -2.796 -9.405 -1.314 1.00 82.56 99 ARG A C 1
ATOM 786 O O . ARG A 1 99 ? -3.535 -9.991 -0.542 1.00 82.56 99 ARG A O 1
ATOM 793 N N . LYS A 1 100 ? -1.556 -9.047 -0.968 1.00 81.75 100 LYS A N 1
ATOM 794 C CA . LYS A 1 100 ? -0.994 -9.284 0.378 1.00 81.75 100 LYS A CA 1
ATOM 795 C C . LYS A 1 100 ? -1.737 -8.501 1.459 1.00 81.75 100 LYS A C 1
ATOM 797 O O . LYS A 1 100 ? -1.978 -9.039 2.535 1.00 81.75 100 LYS A O 1
ATOM 802 N N . MET A 1 101 ? -2.146 -7.273 1.144 1.00 80.56 101 MET A N 1
ATOM 803 C CA . MET A 1 101 ? -2.971 -6.456 2.027 1.00 80.56 101 MET A CA 1
ATOM 804 C C . MET A 1 101 ? -4.361 -7.085 2.242 1.00 80.56 101 MET A C 1
ATOM 806 O O . MET A 1 101 ? -4.823 -7.137 3.377 1.00 80.56 101 MET A O 1
ATOM 810 N N . MET A 1 102 ? -5.001 -7.608 1.184 1.00 72.12 102 MET A N 1
ATOM 811 C CA . MET A 1 102 ? -6.371 -8.156 1.204 1.00 72.12 102 MET A CA 1
ATOM 812 C C . MET A 1 102 ? -6.482 -9.626 1.654 1.00 72.12 102 MET A C 1
ATOM 814 O 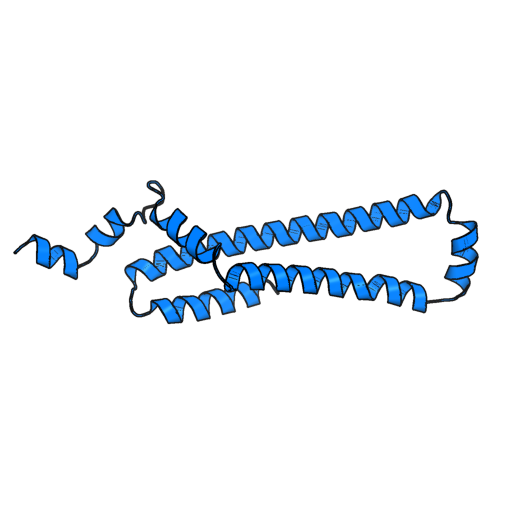O . MET A 1 102 ? -7.433 -9.959 2.351 1.00 72.12 102 MET A O 1
ATOM 818 N N . ILE A 1 103 ? -5.530 -10.506 1.305 1.00 68.81 103 ILE A N 1
ATOM 819 C CA . ILE A 1 103 ? -5.528 -11.951 1.663 1.00 68.81 103 ILE A CA 1
ATOM 820 C C . ILE A 1 103 ? -5.205 -12.193 3.156 1.00 68.81 103 ILE A C 1
ATOM 822 O O . ILE A 1 103 ? -5.353 -13.297 3.663 1.00 68.81 103 ILE A O 1
ATOM 826 N N . ASN A 1 104 ? -4.925 -11.117 3.888 1.00 67.19 104 ASN A N 1
ATOM 827 C CA . ASN A 1 104 ? -4.995 -11.015 5.341 1.00 67.19 104 ASN A CA 1
ATOM 828 C C . ASN A 1 104 ? -3.876 -11.714 6.155 1.00 67.19 104 ASN A C 1
ATOM 830 O O . ASN A 1 104 ? -3.721 -12.929 6.202 1.00 67.19 104 ASN A O 1
ATOM 834 N N . ARG A 1 105 ? -3.121 -10.857 6.846 1.00 67.94 105 ARG A N 1
ATOM 835 C CA . ARG A 1 105 ? -2.328 -11.005 8.085 1.00 67.94 105 ARG A CA 1
ATOM 836 C C . ARG A 1 105 ? -1.989 -9.580 8.513 1.00 67.94 105 ARG A C 1
ATOM 838 O O . ARG A 1 105 ? -2.195 -9.217 9.655 1.00 67.94 105 ARG A O 1
ATOM 845 N N . GLU A 1 106 ? -1.606 -8.748 7.542 1.00 76.00 106 GLU A N 1
ATOM 846 C CA . GLU A 1 106 ? -1.260 -7.336 7.728 1.00 76.00 106 GLU A CA 1
ATOM 847 C C . GLU A 1 106 ? -2.458 -6.454 8.093 1.00 76.00 106 GLU A C 1
ATOM 849 O O . GLU A 1 106 ? -2.302 -5.527 8.878 1.00 76.00 106 GLU A O 1
ATOM 854 N N . MET A 1 107 ? -3.650 -6.731 7.551 1.00 77.00 107 MET A N 1
ATOM 855 C CA . MET A 1 107 ? -4.854 -5.966 7.885 1.00 77.00 107 MET A CA 1
ATOM 856 C C . MET A 1 107 ? -5.330 -6.284 9.305 1.00 77.00 107 MET A C 1
ATOM 858 O O . MET A 1 107 ? -5.518 -5.376 10.110 1.00 77.00 107 MET A O 1
ATOM 862 N N . VAL A 1 108 ? -5.424 -7.574 9.647 1.00 74.75 108 VAL A N 1
ATOM 863 C CA . VAL A 1 108 ? -5.690 -8.028 11.022 1.00 74.75 108 VAL A CA 1
ATOM 864 C C . VAL A 1 108 ? -4.608 -7.543 11.988 1.00 74.75 108 VAL A C 1
ATOM 866 O O . VAL A 1 108 ? -4.947 -7.040 13.052 1.00 74.75 108 VAL A O 1
ATOM 869 N N . GLU A 1 109 ? -3.322 -7.618 11.637 1.00 80.56 109 GLU A N 1
ATOM 870 C CA . GLU A 1 109 ? -2.232 -7.081 12.463 1.00 80.56 109 GLU A CA 1
ATOM 871 C C . GLU A 1 109 ? -2.340 -5.565 12.636 1.00 80.56 109 GLU A C 1
ATOM 873 O O . GLU A 1 109 ? -2.147 -5.081 13.750 1.00 80.56 109 GLU A O 1
ATOM 878 N N . ALA A 1 110 ? -2.678 -4.811 11.585 1.00 78.81 110 ALA A N 1
ATOM 879 C CA . ALA A 1 110 ? -2.880 -3.368 11.671 1.00 78.81 110 ALA A CA 1
ATOM 880 C C . ALA A 1 110 ? -4.041 -3.028 12.612 1.00 78.81 110 ALA A C 1
ATOM 882 O O . ALA A 1 110 ? -3.863 -2.205 13.505 1.00 78.81 110 ALA A O 1
ATOM 883 N N . ILE A 1 111 ? -5.183 -3.710 12.481 1.00 77.31 111 ILE A N 1
ATOM 884 C CA . ILE A 1 111 ? -6.349 -3.532 13.359 1.00 77.31 111 ILE A CA 1
ATOM 885 C C . ILE A 1 111 ? -5.997 -3.908 14.802 1.00 77.31 111 ILE A C 1
ATOM 887 O O . ILE A 1 111 ? -6.218 -3.121 15.716 1.00 77.31 111 ILE A O 1
ATOM 891 N N . VAL A 1 112 ? -5.389 -5.076 15.028 1.00 78.69 112 VAL A N 1
ATOM 892 C CA . VAL A 1 112 ? -4.992 -5.542 16.366 1.00 78.69 112 VAL A CA 1
ATOM 893 C C . VAL A 1 112 ? -3.971 -4.600 17.005 1.00 78.69 112 VAL A C 1
ATOM 895 O O . VAL A 1 112 ? -4.068 -4.320 18.196 1.00 78.69 112 VAL A O 1
ATOM 898 N N . THR A 1 113 ? -3.004 -4.095 16.238 1.00 79.00 113 THR A N 1
ATOM 899 C CA . THR A 1 113 ? -2.009 -3.126 16.727 1.00 79.00 113 THR A CA 1
ATOM 900 C C . THR A 1 113 ? -2.674 -1.802 17.082 1.00 79.00 113 THR A C 1
ATOM 902 O O . THR A 1 113 ? -2.401 -1.249 18.145 1.00 79.00 113 THR A O 1
ATOM 905 N N . TYR A 1 114 ? -3.586 -1.327 16.234 1.00 73.75 114 TYR A N 1
ATOM 906 C CA . TYR A 1 114 ? -4.335 -0.096 16.464 1.00 73.75 114 TYR A CA 1
ATOM 907 C C . TYR A 1 114 ? -5.208 -0.194 17.726 1.00 73.75 114 TYR A C 1
ATOM 909 O O . TYR A 1 114 ? -5.163 0.690 18.577 1.00 73.75 114 TYR A O 1
ATOM 917 N N . LEU A 1 115 ? -5.908 -1.319 17.915 1.00 72.31 115 LEU A N 1
ATOM 918 C CA . LEU A 1 115 ? -6.748 -1.594 19.090 1.00 72.31 115 LEU A CA 1
ATOM 919 C C . LEU A 1 115 ? -5.953 -1.789 20.391 1.00 72.31 115 LEU A C 1
ATOM 921 O O . LEU A 1 115 ? -6.480 -1.550 21.479 1.00 72.31 115 LEU A O 1
ATOM 925 N N . LYS A 1 116 ? -4.697 -2.240 20.295 1.00 72.62 116 LYS A N 1
ATOM 926 C CA . LYS A 1 116 ? -3.781 -2.398 21.437 1.00 72.62 116 LYS A CA 1
ATOM 927 C C . LYS A 1 116 ? -3.015 -1.118 21.778 1.00 72.62 116 LYS A C 1
ATOM 929 O O . LYS A 1 116 ? -2.360 -1.087 22.816 1.00 72.62 116 LYS A O 1
ATOM 934 N N . SER A 1 117 ? -3.063 -0.085 20.933 1.00 70.38 117 SER A N 1
ATOM 935 C CA . SER A 1 117 ? -2.320 1.157 21.154 1.00 70.38 117 SER A CA 1
ATOM 936 C C . SER A 1 117 ? -2.930 1.964 22.312 1.00 70.38 117 SER A C 1
ATOM 938 O O . SER A 1 117 ? -4.080 2.406 22.216 1.00 70.38 117 SER A O 1
ATOM 940 N N . PRO A 1 118 ? -2.186 2.217 23.407 1.00 59.50 118 PRO A N 1
ATOM 941 C CA . PRO A 1 118 ? -2.717 2.958 24.551 1.00 59.50 118 PRO A CA 1
ATOM 942 C C . PRO A 1 118 ? -2.893 4.462 24.261 1.00 59.50 118 PRO A C 1
ATOM 944 O O . PRO A 1 118 ? -3.700 5.120 24.925 1.00 59.50 118 PRO A O 1
ATOM 947 N N . TYR A 1 119 ? -2.209 4.992 23.239 1.00 57.31 119 TYR A N 1
ATOM 948 C CA . TYR A 1 119 ? -2.083 6.430 22.966 1.00 57.31 119 TYR A CA 1
ATOM 949 C C . TYR A 1 119 ? -3.136 7.011 22.002 1.00 57.31 119 TYR A C 1
ATOM 951 O O . TYR A 1 119 ? -3.370 8.213 22.028 1.00 57.31 119 TYR A O 1
ATOM 959 N N . ASP A 1 120 ? -3.836 6.183 21.217 1.00 59.81 120 ASP A N 1
ATOM 960 C CA . ASP A 1 120 ? -4.666 6.651 20.084 1.00 59.81 120 ASP A CA 1
ATOM 961 C C . ASP A 1 120 ? -6.159 6.869 20.410 1.00 59.81 120 ASP A C 1
ATOM 963 O O . ASP A 1 120 ? -7.011 6.951 19.526 1.00 59.81 120 ASP A O 1
ATOM 967 N N . GLY A 1 121 ? -6.537 6.917 21.691 1.00 55.38 121 GLY A N 1
ATOM 968 C CA . GLY A 1 121 ? -7.941 7.099 22.101 1.00 55.38 121 GLY A CA 1
ATOM 969 C C . GLY A 1 121 ? -8.857 5.878 21.871 1.00 55.38 121 GLY A C 1
ATOM 970 O O . GLY A 1 121 ? -9.816 5.715 22.612 1.00 55.38 121 GLY A O 1
ATOM 971 N N . CYS A 1 122 ? -8.505 4.948 20.977 1.00 60.28 122 CYS A N 1
ATOM 972 C CA . CYS A 1 122 ? -9.285 3.758 20.578 1.00 60.28 122 CYS A CA 1
ATOM 973 C C . CYS A 1 122 ? -8.851 2.431 21.240 1.00 60.28 122 CYS A C 1
ATOM 975 O O . CYS A 1 122 ? -9.056 1.359 20.674 1.00 60.28 122 CYS A O 1
ATOM 977 N N . GLY A 1 123 ? -8.228 2.469 22.421 1.00 66.81 123 GLY A N 1
ATOM 978 C CA . GLY A 1 123 ? -7.907 1.237 23.146 1.00 66.81 123 GLY A CA 1
ATOM 979 C C . GLY A 1 123 ? -9.188 0.458 23.447 1.00 66.81 123 GLY A C 1
ATOM 980 O O . GLY A 1 123 ? -10.199 1.071 23.797 1.00 66.81 123 GLY A O 1
ATOM 981 N N . ILE A 1 124 ? -9.159 -0.874 23.325 1.00 66.56 124 ILE A N 1
ATOM 982 C CA . ILE A 1 124 ? -10.365 -1.710 23.478 1.00 66.56 124 ILE A CA 1
ATOM 983 C C . ILE A 1 124 ? -11.088 -1.459 24.816 1.00 66.56 124 ILE A C 1
ATOM 985 O O . ILE A 1 124 ? -12.313 -1.489 24.875 1.00 66.56 124 ILE A O 1
ATOM 989 N N . GLU A 1 125 ? -10.334 -1.109 25.863 1.00 62.44 125 GLU A N 1
ATOM 990 C CA . GLU A 1 125 ? -10.845 -0.728 27.184 1.00 62.44 125 GLU A CA 1
ATOM 991 C C . GLU A 1 125 ? -11.755 0.510 27.126 1.00 62.44 125 GLU A C 1
ATOM 993 O O . GLU A 1 125 ? -12.858 0.491 27.671 1.00 62.44 125 GLU A O 1
ATOM 998 N N . ARG A 1 126 ? -11.347 1.547 26.384 1.00 65.00 126 ARG A N 1
ATOM 999 C CA . ARG A 1 126 ? -12.128 2.780 26.193 1.00 65.00 126 ARG A CA 1
ATOM 1000 C C . ARG A 1 126 ? -13.296 2.580 25.231 1.00 65.00 126 ARG A C 1
ATOM 1002 O O . ARG A 1 126 ? -14.366 3.140 25.455 1.00 65.00 126 ARG A O 1
ATOM 1009 N N . ILE A 1 127 ? -13.123 1.756 24.193 1.00 67.38 127 ILE A N 1
ATOM 1010 C CA . ILE A 1 127 ? -14.214 1.382 23.276 1.00 67.38 127 ILE A CA 1
ATOM 1011 C C . ILE A 1 127 ? -15.336 0.689 24.067 1.00 67.38 127 ILE A C 1
ATOM 1013 O O . ILE A 1 127 ? -16.506 1.034 23.930 1.00 67.38 127 ILE A O 1
ATOM 1017 N N . MET A 1 128 ? -14.981 -0.225 24.974 1.00 62.31 128 MET A N 1
ATOM 1018 C CA . MET A 1 128 ? -15.951 -0.928 25.817 1.00 62.31 128 MET A CA 1
ATOM 1019 C C . MET A 1 128 ? -16.606 -0.038 26.891 1.00 62.31 128 MET A C 1
ATOM 1021 O O . MET A 1 128 ? -17.729 -0.337 27.297 1.00 62.31 128 MET A O 1
ATOM 1025 N N . GLU A 1 129 ? -15.965 1.044 27.348 1.00 61.84 129 GLU A N 1
ATOM 1026 C CA . GLU A 1 129 ? -16.567 2.017 28.283 1.00 61.84 129 GLU A CA 1
ATOM 1027 C C . GLU A 1 129 ? -17.720 2.818 27.671 1.00 61.84 129 GLU A C 1
ATOM 1029 O O . GLU A 1 129 ? -18.698 3.106 28.361 1.00 61.84 129 GLU A O 1
ATOM 1034 N N . HIS A 1 130 ? -17.641 3.131 26.378 1.00 57.69 130 HIS A N 1
ATOM 1035 C CA . HIS A 1 130 ? -18.656 3.920 25.672 1.00 57.69 130 HIS A CA 1
ATOM 1036 C C . HIS A 1 130 ? -19.804 3.057 25.123 1.00 57.69 130 HIS A C 1
ATOM 1038 O O . HIS A 1 130 ? -20.730 3.577 24.501 1.00 57.69 130 HIS A O 1
ATOM 1044 N N . SER A 1 131 ? -19.779 1.740 25.367 1.00 62.16 131 SER A N 1
ATOM 1045 C CA . SER A 1 131 ? -20.811 0.823 24.893 1.00 62.16 131 SER A CA 1
ATOM 1046 C C . SER A 1 131 ? -22.061 0.846 25.795 1.00 62.16 131 SER A C 1
ATOM 1048 O O . SER A 1 131 ? -21.988 0.452 26.969 1.00 62.16 131 SER A O 1
ATOM 1050 N N . PRO A 1 132 ? -23.240 1.257 25.279 1.00 58.28 132 PRO A N 1
ATOM 1051 C CA . PRO A 1 132 ? -24.475 1.381 26.063 1.00 58.28 132 PRO A CA 1
ATOM 1052 C C . PRO A 1 132 ? -25.022 0.038 26.584 1.00 58.28 132 PRO A C 1
ATOM 1054 O O . PRO A 1 132 ? -25.787 0.016 27.544 1.00 58.28 132 PRO A O 1
ATOM 1057 N N . GLU A 1 133 ? -24.619 -1.089 25.994 1.00 63.28 133 GLU A N 1
ATOM 1058 C CA . GLU A 1 133 ? -25.072 -2.432 26.391 1.00 63.28 133 GLU A CA 1
ATOM 1059 C C . GLU A 1 133 ? -24.247 -3.020 27.550 1.00 63.28 133 GLU A C 1
ATOM 1061 O O . GLU A 1 133 ? -24.788 -3.609 28.487 1.00 63.28 133 GLU A O 1
ATOM 1066 N N . ILE A 1 134 ? -22.930 -2.793 27.555 1.00 58.69 134 ILE A N 1
ATOM 1067 C CA . ILE A 1 134 ? -22.032 -3.246 28.633 1.00 58.69 134 ILE A CA 1
ATOM 1068 C C . ILE A 1 134 ? -22.217 -2.380 29.887 1.00 58.69 134 ILE A C 1
ATOM 1070 O O . ILE A 1 134 ? -22.174 -2.880 31.012 1.00 58.69 134 ILE A O 1
ATOM 1074 N N . SER A 1 135 ? -22.470 -1.084 29.704 1.00 56.88 135 SER A N 1
ATOM 1075 C CA . SER A 1 135 ? -22.703 -0.137 30.799 1.00 56.88 135 SER A CA 1
ATOM 1076 C C . SER A 1 135 ? -23.992 -0.420 31.582 1.00 56.88 135 SER A C 1
ATOM 1078 O O . SER A 1 135 ? -24.001 -0.249 32.801 1.00 56.88 135 SER A O 1
ATOM 1080 N N . LYS A 1 136 ? -25.048 -0.938 30.935 1.00 56.72 136 LYS A N 1
ATOM 1081 C CA . LYS A 1 136 ? -26.264 -1.422 31.621 1.00 56.72 136 LYS A CA 1
ATOM 1082 C C . LYS A 1 136 ? -25.985 -2.658 32.482 1.00 56.72 136 LYS A C 1
ATOM 1084 O O . LYS A 1 136 ? -26.431 -2.721 33.625 1.00 56.72 136 LYS A O 1
ATOM 1089 N N . LYS A 1 137 ? -25.179 -3.599 31.979 1.00 55.62 137 LYS A N 1
ATOM 1090 C CA . LYS A 1 137 ? -24.831 -4.850 32.677 1.00 55.62 137 LYS A CA 1
ATOM 1091 C C . LYS A 1 137 ? -23.908 -4.659 33.891 1.00 55.62 137 LYS A C 1
ATOM 1093 O O . LYS A 1 137 ? -23.837 -5.545 34.726 1.00 55.62 137 LYS A O 1
ATOM 1098 N N . ARG A 1 138 ? -23.216 -3.518 34.012 1.00 56.06 138 ARG A N 1
ATOM 1099 C CA . ARG A 1 138 ? -22.424 -3.154 35.210 1.00 56.06 138 ARG A CA 1
ATOM 1100 C C . ARG A 1 138 ? -23.223 -2.408 36.286 1.00 56.06 138 ARG A C 1
ATOM 1102 O O . ARG A 1 138 ? -22.715 -2.231 37.387 1.00 56.06 138 ARG A O 1
ATOM 1109 N N . ARG A 1 139 ? -24.428 -1.920 35.969 1.00 50.28 139 ARG A N 1
ATOM 1110 C CA . ARG A 1 139 ? -25.327 -1.244 36.925 1.00 50.28 139 ARG A CA 1
ATOM 1111 C C . ARG A 1 139 ? -26.403 -2.169 37.508 1.00 50.28 139 ARG A C 1
ATOM 1113 O O . ARG A 1 139 ? -27.268 -1.678 38.226 1.00 50.28 139 ARG A O 1
ATOM 1120 N N . THR A 1 140 ? -26.363 -3.461 37.182 1.00 42.97 140 THR A N 1
ATOM 1121 C CA . THR A 1 140 ? -27.262 -4.500 37.713 1.00 42.97 140 THR A CA 1
ATOM 1122 C C . THR A 1 140 ? -26.425 -5.515 38.470 1.00 42.97 140 THR A C 1
ATOM 1124 O O . THR A 1 140 ? -26.873 -5.950 39.548 1.00 42.97 140 THR A O 1
#

Radius of gyration: 24.2 Å; chains: 1; bounding box: 58×19×74 Å

pLDDT: mean 72.38, std 12.37, range [42.97, 91.19]

Foldseek 3Di:
DLVVLLVVVLVVVLVVCVVPVLLSVLLNVLSVVLSVVLVVVLVVVLVVVVVVVVVVVVVCPPPPPVVCVVVVVVDDPVVCVVVVVSVVVSVVSVCVSSCVCPVDDSSVVSSVVSCCDPPPCNPVVNSLVPDPVNVVVVVD

Sequence (140 aa):
MWNYIEKVVIEVLMDHFDCHPQLQDSTKKALENLIAKKKDASVNWAREIIEMERLAAGFHTCNYAASCNRLLAQGTSFMEIINNPKVDIMALHMMSTVRKMMINREMVEAIVTYLKSPYDGCGIERIMEHSPEISKKRRT